Protein AF-A0A5C4YCG9-F1 (afdb_monomer_lite)

Structure (mmCIF, N/CA/C/O backbone):
data_AF-A0A5C4YCG9-F1
#
_entry.id   AF-A0A5C4YCG9-F1
#
loop_
_atom_site.group_PDB
_atom_site.id
_atom_site.type_symbol
_atom_site.label_atom_id
_atom_site.label_alt_id
_atom_site.label_comp_id
_atom_site.label_asym_id
_atom_site.label_entity_id
_atom_site.label_seq_id
_atom_site.pdbx_PDB_ins_code
_atom_site.Cartn_x
_atom_site.Cartn_y
_atom_site.Cartn_z
_atom_site.occupancy
_atom_site.B_iso_or_equiv
_atom_site.auth_seq_id
_atom_site.auth_comp_id
_atom_site.auth_asym_id
_atom_site.auth_atom_id
_atom_site.pdbx_PDB_model_num
ATOM 1 N N . ILE A 1 1 ? -5.792 9.339 6.792 1.00 90.81 1 ILE A N 1
ATOM 2 C CA . ILE A 1 1 ? -6.362 7.977 6.929 1.00 90.81 1 ILE A CA 1
ATOM 3 C C . ILE A 1 1 ? -6.233 7.513 8.375 1.00 90.81 1 ILE A C 1
ATOM 5 O O . ILE A 1 1 ? -7.231 7.056 8.924 1.00 90.81 1 ILE A O 1
ATOM 9 N N . GLU A 1 2 ? -5.067 7.698 9.007 1.00 92.00 2 GLU A N 1
ATOM 10 C CA . GLU A 1 2 ? -4.823 7.331 10.415 1.00 92.00 2 GLU A CA 1
ATOM 11 C C . GLU A 1 2 ? -5.890 7.860 11.393 1.00 92.00 2 GLU A C 1
ATOM 13 O O . GLU A 1 2 ? -6.349 7.106 12.240 1.00 92.00 2 GLU A O 1
ATOM 18 N N . ASP A 1 3 ? -6.374 9.096 11.224 1.00 92.56 3 ASP A N 1
ATOM 19 C CA . ASP A 1 3 ? -7.385 9.680 12.130 1.00 92.56 3 ASP A CA 1
ATOM 20 C C . ASP A 1 3 ? -8.807 9.116 11.947 1.00 92.56 3 ASP A C 1
ATOM 22 O O . ASP A 1 3 ? -9.690 9.329 12.781 1.00 92.56 3 ASP A O 1
ATOM 26 N N . LYS A 1 4 ? -9.072 8.450 10.817 1.00 95.38 4 LYS A N 1
ATOM 27 C CA . LYS A 1 4 ? -10.404 7.932 10.462 1.00 95.38 4 LYS A CA 1
ATOM 28 C C . LYS A 1 4 ? -10.520 6.429 10.683 1.00 95.38 4 LYS A C 1
ATOM 30 O O . LYS A 1 4 ? -11.612 5.952 10.976 1.00 95.38 4 LYS A O 1
ATOM 35 N N . MET A 1 5 ? -9.421 5.694 10.543 1.00 95.69 5 MET A N 1
ATOM 36 C CA . MET A 1 5 ? -9.386 4.250 10.757 1.00 95.69 5 MET A CA 1
ATOM 37 C C . MET A 1 5 ? -9.158 3.924 12.232 1.00 95.69 5 MET A C 1
ATOM 39 O O . MET A 1 5 ? -8.397 4.600 12.917 1.00 95.69 5 MET A O 1
ATOM 43 N N . LYS A 1 6 ? -9.814 2.874 12.733 1.00 95.19 6 LYS A N 1
ATOM 44 C CA . LYS A 1 6 ? -9.716 2.452 14.137 1.00 95.19 6 LYS A CA 1
ATOM 45 C C . LYS A 1 6 ? -9.563 0.943 14.237 1.00 95.19 6 LYS A C 1
ATOM 47 O O . LYS A 1 6 ? -10.234 0.206 13.521 1.00 95.19 6 LYS A O 1
ATOM 52 N N . ILE A 1 7 ? -8.704 0.502 15.151 1.00 96.25 7 ILE A N 1
ATOM 53 C CA . ILE A 1 7 ? -8.631 -0.896 15.578 1.00 96.25 7 ILE A CA 1
ATOM 54 C C . ILE A 1 7 ? -9.645 -1.074 16.704 1.00 96.25 7 ILE A C 1
ATOM 56 O O . ILE A 1 7 ? -9.588 -0.361 17.707 1.00 96.25 7 ILE A O 1
ATOM 60 N N . ASN A 1 8 ? -10.573 -2.010 16.531 1.00 96.69 8 ASN A N 1
ATOM 61 C CA . ASN A 1 8 ? -11.665 -2.229 17.477 1.00 96.69 8 ASN A CA 1
ATOM 62 C C . ASN A 1 8 ? -11.394 -3.460 18.343 1.00 96.69 8 ASN A C 1
ATOM 64 O O . ASN A 1 8 ? -10.815 -4.440 17.876 1.00 96.69 8 ASN A O 1
ATOM 68 N N . ARG A 1 9 ? -11.848 -3.417 19.598 1.00 97.44 9 ARG A N 1
ATOM 69 C CA . ARG A 1 9 ? -11.832 -4.552 20.529 1.00 97.44 9 ARG A CA 1
ATOM 70 C C . ARG A 1 9 ? -13.263 -4.856 20.941 1.00 97.44 9 ARG A C 1
ATOM 72 O O . ARG A 1 9 ? -13.995 -3.933 21.291 1.00 97.44 9 ARG A O 1
ATOM 79 N N . THR A 1 10 ? -13.672 -6.116 20.859 1.00 97.19 10 THR A N 1
ATOM 80 C CA . THR A 1 10 ? -15.041 -6.514 21.209 1.00 97.19 10 THR A CA 1
ATOM 81 C C . THR A 1 10 ? -15.192 -6.744 22.708 1.00 97.19 10 THR A C 1
ATOM 83 O O . THR A 1 10 ? -14.214 -6.996 23.417 1.00 97.19 10 THR A O 1
ATOM 86 N N . ASN A 1 11 ? -16.439 -6.732 23.179 1.00 97.38 11 ASN A N 1
ATOM 87 C CA . ASN A 1 11 ? -16.770 -7.200 24.522 1.00 97.38 11 ASN A CA 1
ATOM 88 C C . ASN A 1 11 ? -16.333 -8.660 24.717 1.00 97.38 11 ASN A C 1
ATOM 90 O O . ASN A 1 11 ? -16.221 -9.421 23.749 1.00 97.38 11 ASN A O 1
ATOM 94 N N . PHE A 1 12 ? -16.097 -9.032 25.974 1.00 98.25 12 PHE A N 1
ATOM 95 C CA . PHE A 1 12 ? -15.729 -10.395 26.333 1.00 98.25 12 PHE A CA 1
ATOM 96 C C . PHE A 1 12 ? -16.918 -11.350 26.244 1.00 98.25 12 PHE A C 1
ATOM 98 O O . PHE A 1 12 ? -18.042 -11.005 26.608 1.00 98.25 12 PHE A O 1
ATOM 105 N N . THR A 1 13 ? -16.635 -12.578 25.824 1.00 97.69 13 THR A N 1
ATOM 106 C CA . THR A 1 13 ? -17.572 -13.705 25.839 1.00 97.69 13 THR A CA 1
ATOM 107 C C . THR A 1 13 ? -16.928 -14.892 26.547 1.00 97.69 13 THR A C 1
ATOM 109 O O . THR A 1 13 ? -15.711 -15.064 26.493 1.00 97.69 13 THR A O 1
ATOM 112 N N . GLN A 1 14 ? -17.713 -15.696 27.264 1.00 97.31 14 GLN A N 1
ATOM 113 C CA . GLN A 1 14 ? -17.185 -16.910 27.886 1.00 97.31 14 GLN A CA 1
ATOM 114 C C . GLN A 1 14 ? -16.965 -17.986 26.821 1.00 97.31 14 GLN A C 1
ATOM 116 O O . GLN A 1 14 ? -17.857 -18.257 26.020 1.00 97.31 14 GLN A O 1
ATOM 121 N N . LYS A 1 15 ? -15.791 -18.620 26.837 1.00 98.00 15 LYS A N 1
ATOM 122 C CA . LYS A 1 15 ? -15.431 -19.689 25.904 1.00 98.00 15 LYS A CA 1
ATOM 123 C C . LYS A 1 15 ? -14.702 -20.811 26.614 1.00 98.00 15 LYS A C 1
ATOM 125 O O . LYS A 1 15 ? -13.740 -20.563 27.331 1.00 98.00 15 LYS A O 1
ATOM 130 N N . GLN A 1 16 ? -15.128 -22.046 26.382 1.00 97.62 16 GLN A N 1
ATOM 131 C CA . GLN A 1 16 ? -14.455 -23.217 26.925 1.00 97.62 16 GLN A CA 1
ATOM 132 C C . GLN A 1 16 ? -13.518 -23.832 25.882 1.00 97.62 16 GLN A C 1
ATOM 134 O O . GLN A 1 16 ? -13.923 -24.084 24.748 1.00 97.62 16 GLN A O 1
ATOM 139 N N . VAL A 1 17 ? -12.271 -24.095 26.274 1.00 98.00 17 VAL A N 1
ATOM 140 C CA . VAL A 1 17 ? -11.273 -24.800 25.459 1.00 98.00 17 VAL A CA 1
ATOM 141 C C . VAL A 1 17 ? -10.635 -25.881 26.325 1.00 98.00 17 VAL A C 1
ATOM 143 O O . VAL A 1 17 ? -10.105 -25.581 27.391 1.00 98.00 17 VAL A O 1
ATOM 146 N N . ALA A 1 18 ? -10.722 -27.142 25.889 1.00 97.06 18 ALA A N 1
ATOM 147 C CA . ALA A 1 18 ? -10.219 -28.308 26.630 1.00 97.06 18 ALA A CA 1
ATOM 148 C C . ALA A 1 18 ? -10.717 -28.383 28.095 1.00 97.06 18 ALA A C 1
ATOM 150 O O . ALA A 1 18 ? -9.964 -28.716 29.004 1.00 97.06 18 ALA A O 1
ATOM 151 N N . GLY A 1 19 ? -11.988 -28.033 28.331 1.00 96.69 19 GLY A N 1
ATOM 152 C CA . GLY A 1 19 ? -12.598 -28.031 29.668 1.00 96.69 19 GLY A CA 1
ATOM 153 C C . GLY A 1 19 ? -12.223 -26.835 30.556 1.00 96.69 19 GLY A C 1
ATOM 154 O O . GLY A 1 19 ? -12.756 -26.713 31.654 1.00 96.69 19 GLY A O 1
ATOM 155 N N . ILE A 1 20 ? -11.358 -25.929 30.088 1.00 98.06 20 ILE A N 1
ATOM 156 C CA . ILE A 1 20 ? -10.952 -24.713 30.805 1.00 98.06 20 ILE A CA 1
ATOM 157 C C . ILE A 1 20 ? -11.733 -23.515 30.252 1.00 98.06 20 ILE A C 1
ATOM 159 O O . ILE A 1 20 ? -11.838 -23.341 29.037 1.00 98.06 20 ILE A O 1
ATOM 163 N N . ASN A 1 21 ? -12.286 -22.683 31.138 1.00 98.19 21 ASN A N 1
ATOM 164 C CA . ASN A 1 21 ? -13.059 -21.497 30.763 1.00 98.19 21 ASN A CA 1
ATOM 165 C C . ASN A 1 21 ? -12.150 -20.268 30.590 1.00 98.19 21 ASN A C 1
ATOM 167 O O . ASN A 1 21 ? -11.375 -19.928 31.481 1.00 98.19 21 ASN A O 1
ATOM 171 N N . PHE A 1 22 ? -12.306 -19.570 29.467 1.00 98.56 22 PHE A N 1
ATOM 172 C CA . PHE A 1 22 ? -11.616 -18.337 29.095 1.00 98.56 22 PHE A CA 1
ATOM 173 C C . PHE A 1 22 ? -12.619 -17.209 28.832 1.00 98.56 22 PHE A C 1
ATOM 175 O O . PHE A 1 22 ? -13.800 -17.448 28.570 1.00 98.56 22 PHE A O 1
ATOM 182 N N . LEU A 1 23 ? -12.122 -15.972 28.850 1.00 98.31 23 LEU A N 1
ATOM 183 C CA . LEU A 1 23 ? -12.812 -14.819 28.280 1.00 98.31 23 LEU A CA 1
ATOM 184 C C . LEU A 1 23 ? -12.215 -14.527 26.904 1.00 98.31 23 LEU A C 1
ATOM 186 O O . LEU A 1 23 ? -11.065 -14.108 26.793 1.00 98.31 23 LEU A O 1
ATOM 190 N N . GLU A 1 24 ? -12.993 -14.763 25.857 1.00 98.19 24 GLU A N 1
ATOM 191 C CA . GLU A 1 24 ? -12.614 -14.463 24.481 1.00 98.19 24 GLU A CA 1
ATOM 192 C C . GLU A 1 24 ? -13.020 -13.034 24.108 1.00 98.19 24 GLU A C 1
ATOM 194 O O . GLU A 1 24 ? -14.116 -12.576 24.430 1.00 98.19 24 GLU A O 1
ATOM 199 N N . SER A 1 25 ? -12.134 -12.337 23.400 1.00 97.81 25 SER A N 1
ATOM 200 C CA . SER A 1 25 ? -12.384 -11.049 22.752 1.00 97.81 25 SER A CA 1
ATOM 201 C C . SER A 1 25 ? -11.626 -11.012 21.425 1.00 97.81 25 SER A C 1
ATOM 203 O O . SER A 1 25 ? -10.584 -11.654 21.279 1.00 97.81 25 SER A O 1
ATOM 205 N N . TYR A 1 26 ? -12.142 -10.253 20.462 1.00 97.69 26 TYR A N 1
ATOM 206 C CA . TYR A 1 26 ? -11.550 -10.096 19.141 1.00 97.69 26 TYR A CA 1
ATOM 207 C C . TYR A 1 26 ? -10.954 -8.703 18.972 1.00 97.69 26 TYR A C 1
ATOM 209 O O . TYR A 1 26 ? -11.568 -7.695 19.327 1.00 97.69 26 TYR A O 1
ATOM 217 N N . VAL A 1 27 ? -9.771 -8.648 18.358 1.00 97.56 27 VAL A N 1
ATOM 218 C CA . VAL A 1 27 ? -9.147 -7.409 17.884 1.00 97.56 27 VAL A CA 1
ATOM 219 C C . VAL A 1 27 ? -9.323 -7.338 16.369 1.00 97.56 27 VAL A C 1
ATOM 221 O O . VAL A 1 27 ? -8.803 -8.181 15.643 1.00 97.56 27 VAL A O 1
ATOM 224 N N . SER A 1 28 ? -10.087 -6.357 15.891 1.00 97.69 28 SER A N 1
ATOM 225 C CA . SER A 1 28 ? -10.425 -6.199 14.471 1.00 97.69 28 SER A CA 1
ATOM 226 C C . SER A 1 28 ? -9.574 -5.111 13.823 1.00 97.69 28 SER A C 1
ATOM 228 O O . SER A 1 28 ? -9.611 -3.955 14.252 1.00 97.69 28 SER A O 1
ATOM 230 N N . TYR A 1 29 ? -8.843 -5.482 12.773 1.00 97.75 29 TYR A N 1
ATOM 231 C CA . TYR A 1 29 ? -7.963 -4.593 12.016 1.00 97.75 29 TYR A CA 1
ATOM 232 C C . TYR A 1 29 ? -8.612 -4.220 10.679 1.00 97.75 29 TYR A C 1
ATOM 234 O O . TYR A 1 29 ? -8.893 -5.123 9.889 1.00 97.75 29 TYR A O 1
ATOM 242 N N . PRO A 1 30 ? -8.848 -2.928 10.393 1.00 97.06 30 PRO A N 1
ATOM 243 C CA . PRO A 1 30 ? -9.317 -2.521 9.079 1.00 97.06 30 PRO A CA 1
ATOM 244 C C . PRO A 1 30 ? -8.192 -2.612 8.040 1.00 97.06 30 PRO A C 1
ATOM 246 O O . PRO A 1 30 ? -7.020 -2.360 8.337 1.00 97.06 30 PRO A O 1
ATOM 249 N N . LEU A 1 31 ? -8.582 -2.918 6.807 1.00 97.81 31 LEU A N 1
ATOM 250 C CA . LEU A 1 31 ? -7.748 -2.825 5.614 1.00 97.81 31 LEU A CA 1
ATOM 251 C C . LEU A 1 31 ? -8.496 -2.003 4.565 1.00 97.81 31 LEU A C 1
ATOM 253 O O . LEU A 1 31 ? -9.718 -2.111 4.450 1.00 97.81 31 LEU A O 1
ATOM 257 N N . LEU A 1 32 ? -7.775 -1.174 3.819 1.00 98.06 32 LEU A N 1
ATOM 258 C CA . LEU A 1 32 ? -8.327 -0.433 2.686 1.00 98.06 32 LEU A CA 1
ATOM 259 C C . LEU A 1 32 ? -7.673 -0.942 1.409 1.00 98.06 32 LEU A C 1
ATOM 261 O O . LEU A 1 32 ? -6.451 -1.044 1.359 1.00 98.06 32 LEU A O 1
ATOM 265 N N . VAL A 1 33 ? -8.473 -1.218 0.383 1.00 98.06 33 VAL A N 1
ATOM 266 C CA . VAL A 1 33 ? -7.980 -1.580 -0.949 1.00 98.06 33 VAL A CA 1
ATOM 267 C C . VAL A 1 33 ? -8.342 -0.465 -1.914 1.00 98.06 33 VAL A C 1
ATOM 269 O O . VAL A 1 33 ? -9.496 -0.039 -1.978 1.00 98.06 33 VAL A O 1
ATOM 272 N N . TYR A 1 34 ? -7.352 0.006 -2.661 1.00 97.75 34 TYR A N 1
ATOM 273 C CA . TYR A 1 34 ? -7.539 0.911 -3.782 1.00 97.75 34 TYR A CA 1
ATOM 274 C C . TYR A 1 34 ? -7.179 0.177 -5.071 1.00 97.75 34 TYR A C 1
ATOM 276 O O . TYR A 1 34 ? -6.021 -0.183 -5.285 1.00 97.75 34 TYR A O 1
ATOM 284 N N . GLN A 1 35 ? -8.188 -0.062 -5.902 1.00 96.62 35 GLN A N 1
ATOM 285 C CA . GLN A 1 35 ? -8.039 -0.620 -7.241 1.00 96.62 35 GLN A CA 1
ATOM 286 C C . GLN A 1 35 ? -7.680 0.527 -8.193 1.00 96.62 35 GLN A C 1
ATOM 288 O O . GLN A 1 35 ? -8.436 1.496 -8.291 1.00 96.62 35 GLN A O 1
ATOM 293 N N . PHE A 1 36 ? -6.545 0.433 -8.886 1.00 95.31 36 PHE A N 1
ATOM 294 C CA . PHE A 1 36 ? -6.192 1.417 -9.910 1.00 95.31 36 PHE A CA 1
ATOM 295 C C . PHE A 1 36 ? -7.038 1.195 -11.174 1.00 95.31 36 PHE A C 1
ATOM 297 O O . PHE A 1 36 ? -7.620 0.130 -11.370 1.00 95.31 36 PHE A O 1
ATOM 304 N N . ASN A 1 37 ? -7.063 2.176 -12.082 1.00 88.00 37 ASN A N 1
ATOM 305 C CA . ASN A 1 37 ? -7.790 2.056 -13.359 1.00 88.00 37 ASN A CA 1
ATOM 306 C C . ASN A 1 37 ? -7.363 0.832 -14.196 1.00 88.00 37 ASN A C 1
ATOM 308 O O . ASN A 1 37 ? -8.120 0.353 -15.036 1.00 88.00 37 ASN A O 1
ATOM 312 N N . ASN A 1 38 ? -6.144 0.333 -13.980 1.00 81.94 38 ASN A N 1
ATOM 313 C CA . ASN A 1 38 ? -5.693 -0.941 -14.516 1.00 81.94 38 ASN A CA 1
ATOM 314 C C . ASN A 1 38 ? -5.953 -2.046 -13.481 1.00 81.94 38 ASN A C 1
ATOM 316 O O . ASN A 1 38 ? -5.323 -2.048 -12.426 1.00 81.94 38 ASN A O 1
ATOM 320 N N . ASN A 1 39 ? -6.827 -2.998 -13.822 1.00 82.88 39 ASN A N 1
ATOM 321 C CA . ASN A 1 39 ? -7.267 -4.080 -12.932 1.00 82.88 39 ASN A CA 1
ATOM 322 C C . ASN A 1 39 ? -6.146 -5.003 -12.430 1.00 82.88 39 ASN A C 1
ATOM 324 O O . ASN A 1 39 ? -6.358 -5.758 -11.486 1.00 82.88 39 ASN A O 1
ATOM 328 N N . GLU A 1 40 ? -4.973 -4.943 -13.053 1.00 92.19 40 GLU A N 1
ATOM 329 C CA . GLU A 1 40 ? -3.787 -5.700 -12.660 1.00 92.19 40 GLU A CA 1
ATOM 330 C C . GLU A 1 40 ? -3.043 -5.088 -11.462 1.00 92.19 40 GLU A C 1
ATOM 332 O O . GLU A 1 40 ? -2.186 -5.735 -10.869 1.00 92.19 40 GLU A O 1
ATOM 337 N N . PHE A 1 41 ? -3.326 -3.832 -11.116 1.00 96.44 41 PHE A N 1
ATOM 338 C CA . PHE A 1 41 ? -2.636 -3.121 -10.047 1.00 96.44 41 PHE A CA 1
ATOM 339 C C . PHE A 1 41 ? -3.622 -2.735 -8.954 1.00 96.44 41 PHE A C 1
ATOM 341 O O . PHE A 1 41 ? -4.694 -2.183 -9.212 1.00 96.44 41 PHE A O 1
ATOM 348 N N . LEU A 1 42 ? -3.207 -2.932 -7.709 1.00 97.69 42 LEU A N 1
ATOM 349 C CA . LEU A 1 42 ? -3.927 -2.439 -6.543 1.00 97.69 42 LEU A CA 1
ATOM 350 C C . LEU A 1 42 ? -2.944 -1.995 -5.464 1.00 97.69 42 LEU A C 1
ATOM 352 O O . LEU A 1 42 ? -1.782 -2.405 -5.442 1.00 97.69 42 LEU A O 1
ATOM 356 N N . SER A 1 43 ? -3.406 -1.138 -4.562 1.00 97.38 43 SER A N 1
ATOM 357 C CA . SER A 1 43 ? -2.682 -0.836 -3.331 1.00 97.38 43 SER A CA 1
ATOM 358 C C . SER A 1 43 ? -3.525 -1.183 -2.119 1.00 97.38 43 SER A C 1
ATOM 360 O O . SER A 1 43 ? -4.709 -0.845 -2.068 1.00 97.38 43 SER A O 1
ATOM 362 N N . GLU A 1 44 ? -2.902 -1.809 -1.133 1.00 98.25 44 GLU A N 1
ATOM 363 C CA . GLU A 1 44 ? -3.528 -2.167 0.133 1.00 98.25 44 GLU A CA 1
ATOM 364 C C . GLU A 1 44 ? -2.929 -1.322 1.248 1.00 98.25 44 GLU A C 1
ATOM 366 O O . GLU A 1 44 ? -1.712 -1.174 1.344 1.00 98.25 44 GLU A O 1
ATOM 371 N N . ILE A 1 45 ? -3.773 -0.774 2.115 1.00 98.31 45 ILE A N 1
ATOM 372 C CA . ILE A 1 45 ? -3.343 -0.071 3.320 1.00 98.31 45 ILE A CA 1
ATOM 373 C C . ILE A 1 45 ? -3.769 -0.902 4.520 1.00 98.31 45 ILE A C 1
ATOM 375 O O . ILE A 1 45 ? -4.955 -0.973 4.853 1.00 98.31 45 ILE A O 1
ATOM 379 N N . ILE A 1 46 ? -2.789 -1.506 5.184 1.00 97.19 46 ILE A N 1
ATOM 380 C CA . ILE A 1 46 ? -3.000 -2.290 6.400 1.00 97.19 46 ILE A CA 1
ATOM 381 C C . ILE A 1 46 ? -2.852 -1.367 7.605 1.00 97.19 46 ILE A C 1
ATOM 383 O O . ILE A 1 46 ? -1.811 -0.734 7.786 1.00 97.19 46 ILE A O 1
ATOM 387 N N . ILE A 1 47 ? -3.878 -1.313 8.453 1.00 96.88 47 ILE A N 1
ATOM 388 C CA . ILE A 1 47 ? -3.853 -0.520 9.682 1.00 96.88 47 ILE A CA 1
ATOM 389 C C . ILE A 1 47 ? -3.350 -1.385 10.840 1.00 96.88 47 ILE A C 1
ATOM 391 O O . ILE A 1 47 ? -3.895 -2.457 11.107 1.00 96.88 47 ILE A O 1
ATOM 395 N N . LYS A 1 48 ? -2.314 -0.916 11.539 1.00 95.88 48 LYS A N 1
ATOM 396 C CA . LYS A 1 48 ? -1.717 -1.567 12.718 1.00 95.88 48 LYS A CA 1
ATOM 397 C C . LYS A 1 48 ? -1.458 -0.567 13.836 1.00 95.88 48 LYS A C 1
ATOM 399 O O . LYS A 1 48 ? -1.478 0.639 13.618 1.00 95.88 48 LYS A O 1
ATOM 404 N N . GLU A 1 49 ? -1.217 -1.055 15.045 1.00 95.62 49 GLU A N 1
ATOM 405 C CA . GLU A 1 49 ? -0.780 -0.223 16.162 1.00 95.62 49 GLU A CA 1
ATOM 406 C C . GLU A 1 49 ? 0.586 0.415 15.861 1.00 95.62 49 GLU A C 1
ATOM 408 O O . GLU A 1 49 ? 1.461 -0.209 15.247 1.00 95.62 49 GLU A O 1
ATOM 413 N N . LYS A 1 50 ? 0.795 1.663 16.302 1.00 92.56 50 LYS A N 1
ATOM 414 C CA . LYS A 1 50 ? 2.128 2.280 16.247 1.00 92.56 50 LYS A CA 1
ATOM 415 C C . LYS A 1 50 ? 3.058 1.601 17.253 1.00 92.56 50 LYS A C 1
ATOM 417 O O . LYS A 1 50 ? 2.701 1.405 18.413 1.00 92.56 50 LYS A O 1
ATOM 422 N N . GLN A 1 51 ? 4.281 1.271 16.838 1.00 87.75 51 GLN A N 1
ATOM 423 C CA . GLN A 1 51 ? 5.285 0.763 17.774 1.00 87.75 51 GLN A CA 1
ATOM 424 C C . GLN A 1 51 ? 5.759 1.895 18.694 1.00 87.75 51 GLN A C 1
ATOM 426 O O . GLN A 1 51 ? 6.239 2.920 18.220 1.00 87.75 51 GLN A O 1
ATOM 431 N N . ARG A 1 52 ? 5.642 1.696 20.016 1.00 89.44 52 ARG A N 1
ATOM 432 C CA . ARG A 1 52 ? 6.102 2.640 21.059 1.00 89.44 52 ARG A CA 1
ATOM 433 C C . ARG A 1 52 ? 5.477 4.047 20.969 1.00 89.44 52 ARG A C 1
ATOM 435 O O . ARG A 1 52 ? 6.066 5.003 21.465 1.00 89.44 52 ARG A O 1
ATOM 442 N N . ALA A 1 53 ? 4.292 4.175 20.373 1.00 91.88 53 ALA A N 1
ATOM 443 C CA . ALA A 1 53 ? 3.549 5.431 20.271 1.00 9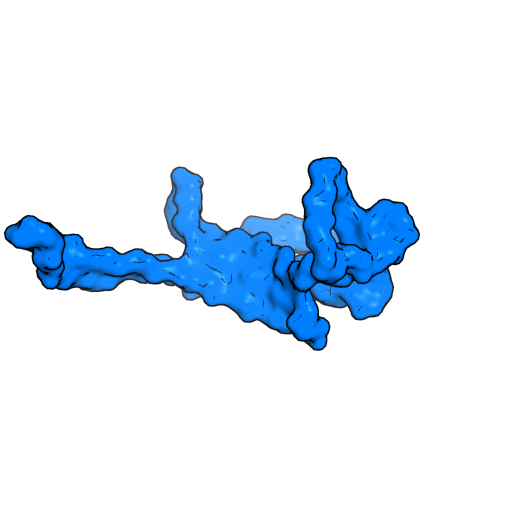1.88 53 ALA A CA 1
ATOM 444 C C . ALA A 1 53 ? 2.033 5.190 20.372 1.00 91.88 53 ALA A C 1
ATOM 446 O O . ALA A 1 53 ? 1.566 4.055 20.298 1.00 91.88 53 ALA A O 1
ATOM 447 N N . ILE A 1 54 ? 1.262 6.264 20.550 1.00 90.50 54 ILE A N 1
ATOM 448 C CA . ILE A 1 54 ? -0.203 6.209 20.609 1.00 90.50 54 ILE A CA 1
ATOM 449 C C . ILE A 1 54 ? -0.799 6.311 19.200 1.00 90.50 54 ILE A C 1
ATOM 451 O O . ILE A 1 54 ? -0.334 7.091 18.369 1.00 90.50 54 ILE A O 1
ATOM 455 N N . GLY A 1 55 ? -1.865 5.545 18.961 1.00 92.56 55 GLY A N 1
ATOM 456 C CA . GLY A 1 55 ? -2.640 5.564 17.723 1.00 92.56 55 GLY A CA 1
ATOM 457 C C . GLY A 1 55 ? -2.330 4.397 16.788 1.00 92.56 55 GLY A C 1
ATOM 458 O O . GLY A 1 55 ? -1.728 3.392 17.175 1.00 92.56 55 GLY A O 1
ATOM 459 N N . VAL A 1 56 ? -2.775 4.538 15.543 1.00 94.50 56 VAL A N 1
ATOM 460 C CA . VAL A 1 56 ? -2.600 3.542 14.483 1.00 94.50 56 VAL A CA 1
ATOM 461 C C . VAL A 1 56 ? -1.720 4.096 13.371 1.00 94.50 56 VAL A C 1
ATOM 463 O O . VAL A 1 56 ? -1.704 5.300 13.140 1.00 94.50 56 VAL A O 1
ATOM 466 N N . GLN A 1 57 ? -0.998 3.220 12.687 1.00 94.31 57 GLN A N 1
ATOM 467 C CA . GLN A 1 57 ? -0.244 3.514 11.472 1.00 94.31 57 GLN A CA 1
ATOM 468 C C . GLN A 1 57 ? -0.823 2.732 10.300 1.00 94.31 57 GLN A C 1
ATOM 470 O O . GLN A 1 57 ? -1.252 1.587 10.463 1.00 94.31 57 GLN A O 1
ATOM 475 N N . GLY A 1 58 ? -0.830 3.355 9.124 1.00 94.88 58 GLY A N 1
ATOM 476 C CA . GLY A 1 58 ? -1.150 2.681 7.871 1.00 94.88 58 GLY A CA 1
ATOM 477 C C . GLY A 1 58 ? 0.119 2.278 7.132 1.00 94.88 58 GLY A C 1
ATOM 478 O O . GLY A 1 58 ? 1.000 3.104 6.927 1.00 94.88 58 GLY A O 1
ATOM 479 N N . MET A 1 59 ? 0.206 1.019 6.716 1.00 96.44 59 MET A N 1
ATOM 480 C CA . MET A 1 59 ? 1.284 0.506 5.870 1.00 96.44 59 MET A CA 1
ATOM 481 C C . MET A 1 59 ? 0.730 0.290 4.468 1.00 96.44 59 MET A C 1
ATOM 483 O O . MET A 1 59 ? -0.206 -0.491 4.307 1.00 96.44 59 MET A O 1
ATOM 487 N N . LEU A 1 60 ? 1.280 0.997 3.481 1.00 97.56 60 LEU A N 1
ATOM 488 C CA . LEU A 1 60 ? 0.871 0.880 2.084 1.00 97.56 60 LEU A CA 1
ATOM 489 C C . LEU A 1 60 ? 1.701 -0.198 1.380 1.00 97.56 60 LEU A C 1
ATOM 491 O O . LEU A 1 60 ? 2.929 -0.135 1.371 1.00 97.56 60 LEU A O 1
ATOM 495 N N . TYR A 1 61 ? 1.016 -1.147 0.754 1.00 98.12 61 TYR A N 1
ATOM 496 C CA . TYR A 1 61 ? 1.579 -2.189 -0.094 1.00 98.12 61 TYR A CA 1
ATOM 497 C C . TYR A 1 61 ? 1.097 -1.975 -1.523 1.00 98.12 61 TYR A C 1
ATOM 499 O O . TYR A 1 61 ? -0.092 -1.770 -1.752 1.00 98.12 61 TYR A O 1
ATOM 507 N N . PHE A 1 62 ? 2.017 -2.005 -2.482 1.00 98.00 62 PHE A N 1
ATOM 508 C CA . PHE A 1 62 ? 1.701 -1.953 -3.906 1.00 98.00 62 PHE A CA 1
ATOM 509 C C . PHE A 1 62 ? 1.773 -3.365 -4.480 1.00 98.00 62 PHE A C 1
ATOM 511 O O . PHE A 1 62 ? 2.826 -4.003 -4.424 1.00 98.00 62 PHE A O 1
ATOM 518 N N . CYS A 1 63 ? 0.654 -3.850 -5.007 1.00 97.75 63 CYS A N 1
ATOM 519 C CA . CYS A 1 63 ? 0.462 -5.239 -5.393 1.00 97.75 63 CYS A CA 1
ATOM 520 C C . CYS A 1 63 ? 0.146 -5.336 -6.887 1.00 97.75 63 CYS A C 1
ATOM 522 O O . CYS A 1 63 ? -0.649 -4.561 -7.423 1.00 97.75 63 CYS A O 1
ATOM 524 N N . PHE A 1 64 ? 0.763 -6.311 -7.549 1.00 97.81 64 PHE A N 1
ATOM 525 C CA . PHE A 1 64 ? 0.515 -6.643 -8.948 1.00 97.81 64 PHE A CA 1
ATOM 526 C C . PHE A 1 64 ? 0.955 -8.091 -9.238 1.00 97.81 64 PHE A C 1
ATOM 528 O O . PHE A 1 64 ? 1.823 -8.619 -8.532 1.00 97.81 64 PHE A O 1
ATOM 535 N N . PRO A 1 65 ? 0.394 -8.756 -10.262 1.00 97.38 65 PRO A N 1
ATOM 536 C CA . PRO A 1 65 ? 0.772 -10.118 -10.620 1.00 97.38 65 PRO A CA 1
ATOM 537 C C . PRO A 1 65 ? 2.225 -10.271 -11.073 1.00 97.38 65 PRO A C 1
ATOM 539 O O . PRO A 1 65 ? 2.753 -9.492 -11.869 1.00 97.38 65 PRO A O 1
ATOM 542 N N . VAL A 1 66 ? 2.864 -11.357 -10.630 1.00 97.38 66 VAL A N 1
ATOM 543 C CA . VAL A 1 66 ? 4.284 -11.636 -10.906 1.00 97.38 66 VAL A CA 1
ATOM 544 C C . VAL A 1 66 ? 4.586 -11.780 -12.405 1.00 97.38 66 VAL A C 1
ATOM 546 O O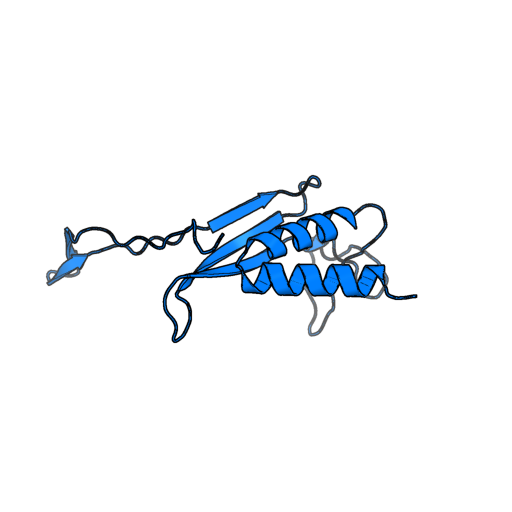 . 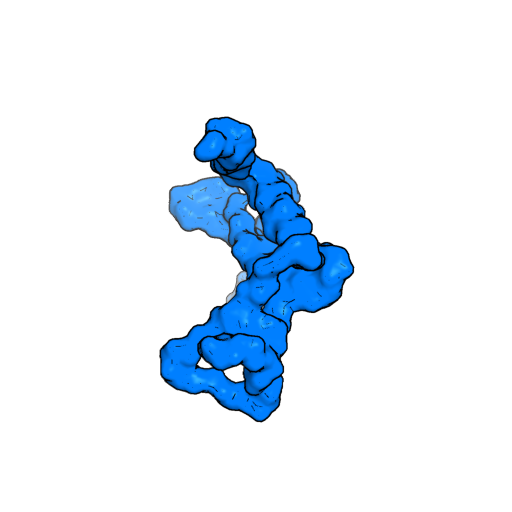VAL A 1 66 ? 5.671 -11.419 -12.851 1.00 97.38 66 VAL A O 1
ATOM 549 N N . HIS A 1 67 ? 3.624 -12.253 -13.206 1.00 96.19 67 HIS A N 1
ATOM 550 C CA . HIS A 1 67 ? 3.800 -12.456 -14.649 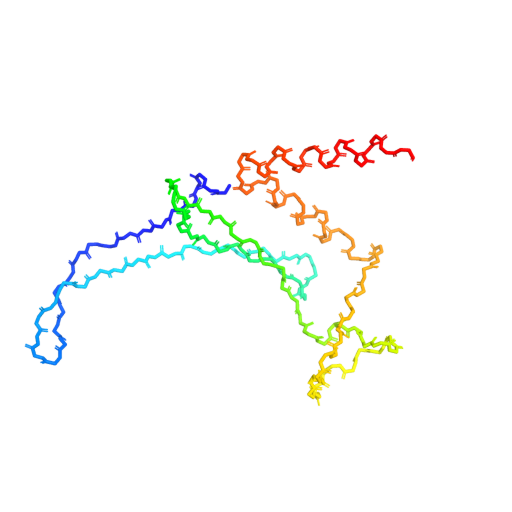1.00 96.19 67 HIS A CA 1
ATOM 551 C C . HIS A 1 67 ? 3.916 -11.149 -15.453 1.00 96.19 67 HIS A C 1
ATOM 553 O O . HIS A 1 67 ? 4.226 -11.187 -16.643 1.00 96.19 67 HIS A O 1
ATOM 559 N N . LEU A 1 68 ? 3.672 -9.988 -14.835 1.00 96.94 68 LEU A N 1
ATOM 560 C CA . LEU A 1 68 ? 3.897 -8.683 -15.463 1.00 96.94 68 LEU A CA 1
ATOM 561 C C . LEU A 1 68 ? 5.376 -8.286 -15.486 1.00 96.94 68 LEU A C 1
ATOM 563 O O . LEU A 1 68 ? 5.770 -7.430 -16.283 1.00 96.94 68 LEU A O 1
ATOM 567 N N . LEU A 1 69 ? 6.190 -8.896 -14.622 1.00 98.12 69 LEU A N 1
ATOM 568 C CA . LEU A 1 69 ? 7.617 -8.627 -14.533 1.00 98.12 69 LEU A CA 1
ATOM 569 C C . LEU A 1 69 ? 8.344 -9.151 -15.774 1.00 98.12 69 LEU A C 1
ATOM 571 O O . LEU A 1 69 ? 8.015 -10.203 -16.322 1.00 98.12 69 LEU A O 1
ATOM 575 N N . LYS A 1 70 ? 9.365 -8.411 -16.200 1.00 98.25 70 LYS A N 1
ATOM 576 C CA . LYS A 1 70 ? 10.346 -8.860 -17.190 1.00 98.25 70 LYS A CA 1
ATOM 577 C C . LYS A 1 70 ? 11.540 -9.495 -16.490 1.00 98.25 70 LYS A C 1
ATOM 579 O O . LYS A 1 70 ? 11.888 -9.081 -15.385 1.00 98.25 70 LYS A O 1
ATOM 584 N N . ASN A 1 71 ? 12.154 -10.495 -17.108 1.00 97.38 71 ASN A N 1
ATOM 585 C CA . ASN A 1 71 ? 13.444 -11.037 -16.683 1.00 97.38 71 ASN A CA 1
ATOM 586 C C . ASN A 1 71 ? 14.597 -10.126 -17.163 1.00 97.38 71 ASN A C 1
ATOM 588 O O . ASN A 1 71 ? 14.363 -9.071 -17.757 1.00 97.38 71 ASN A O 1
ATOM 592 N N . ILE A 1 72 ? 15.848 -10.539 -16.938 1.00 97.19 72 ILE A N 1
ATOM 593 C CA . ILE A 1 72 ? 17.037 -9.776 -17.359 1.00 97.19 72 ILE A CA 1
ATOM 594 C C . ILE A 1 72 ? 17.156 -9.601 -18.885 1.00 97.19 72 ILE A C 1
ATOM 596 O O . ILE A 1 72 ? 17.741 -8.623 -19.342 1.00 97.19 72 ILE A O 1
ATOM 600 N N . ASN A 1 73 ? 16.544 -10.495 -19.667 1.00 96.69 73 ASN A N 1
ATOM 601 C CA . ASN A 1 73 ? 16.500 -10.433 -21.130 1.00 96.69 73 ASN A CA 1
ATOM 602 C C . ASN A 1 73 ? 15.320 -9.586 -21.649 1.00 96.69 73 ASN A C 1
ATOM 604 O O . ASN A 1 73 ? 15.153 -9.432 -22.855 1.00 96.69 73 ASN A O 1
ATOM 608 N N . GLY A 1 74 ? 14.489 -9.033 -20.758 1.00 96.50 74 GLY A N 1
ATOM 609 C CA . GLY A 1 74 ? 13.322 -8.228 -21.121 1.00 96.50 74 GLY A CA 1
ATOM 610 C C . GLY A 1 74 ? 12.052 -9.033 -21.425 1.00 96.50 74 GLY A C 1
ATOM 611 O O . GLY A 1 74 ? 11.057 -8.454 -21.866 1.00 96.50 74 GLY A O 1
ATOM 612 N N . GLU A 1 75 ? 12.044 -10.341 -21.169 1.00 96.69 75 GLU A N 1
ATOM 613 C CA . GLU A 1 75 ? 10.924 -11.237 -21.475 1.00 96.69 75 GLU A CA 1
ATOM 614 C C . GLU A 1 75 ? 9.994 -11.412 -20.270 1.00 96.69 75 GLU A C 1
ATOM 616 O O . GLU A 1 75 ? 10.446 -11.547 -19.132 1.00 96.69 75 GLU A O 1
ATOM 621 N N . ARG A 1 76 ? 8.680 -11.483 -20.510 1.00 96.44 76 ARG A N 1
ATOM 622 C CA . ARG A 1 76 ? 7.669 -11.756 -19.472 1.00 96.44 76 ARG A CA 1
ATOM 623 C C . ARG A 1 76 ? 7.386 -13.251 -19.360 1.00 96.44 76 ARG A C 1
ATOM 625 O O . ARG A 1 76 ? 6.295 -13.715 -19.675 1.00 96.44 76 ARG A O 1
ATOM 632 N N . ASN A 1 77 ? 8.394 -14.015 -18.953 1.00 95.81 77 ASN A N 1
ATOM 633 C CA . ASN A 1 77 ? 8.328 -15.477 -18.913 1.00 95.81 77 ASN A CA 1
ATOM 634 C C . ASN A 1 77 ? 8.230 -16.057 -17.491 1.00 95.81 77 ASN A C 1
ATOM 636 O O . ASN A 1 77 ? 8.551 -17.221 -17.298 1.00 95.81 77 ASN A O 1
ATOM 640 N N . PHE A 1 78 ? 7.810 -15.271 -16.491 1.00 96.31 78 PHE A N 1
ATOM 641 C CA . PHE A 1 78 ? 7.638 -15.746 -15.105 1.00 96.31 78 PHE A CA 1
ATOM 642 C C . PHE A 1 78 ? 6.419 -16.658 -14.901 1.00 96.31 78 PHE A C 1
ATOM 644 O O . PHE A 1 78 ? 6.351 -17.380 -13.908 1.00 96.31 78 PHE A O 1
ATOM 651 N N . LEU A 1 79 ? 5.441 -16.631 -15.810 1.00 96.06 79 LEU A N 1
ATOM 652 C CA . LEU A 1 79 ? 4.264 -17.489 -15.708 1.00 96.06 79 LEU A CA 1
ATOM 653 C C . LEU A 1 79 ? 4.654 -18.957 -15.943 1.00 96.06 79 LEU A C 1
ATOM 655 O O . LEU A 1 79 ? 5.361 -19.261 -16.898 1.00 96.06 79 LEU A O 1
ATOM 659 N N . ASN A 1 80 ? 4.156 -19.865 -15.096 1.00 95.25 80 ASN A N 1
ATOM 660 C CA . ASN A 1 80 ? 4.411 -21.312 -15.166 1.00 95.25 80 ASN A CA 1
ATOM 661 C C . ASN A 1 80 ? 5.891 -21.726 -15.066 1.00 95.25 80 ASN A C 1
ATOM 663 O O . ASN A 1 80 ? 6.256 -22.803 -15.535 1.00 95.25 80 ASN A O 1
ATOM 667 N N . ARG A 1 81 ? 6.742 -20.917 -14.422 1.00 94.50 81 ARG A N 1
ATOM 668 C CA . ARG A 1 81 ? 8.106 -21.326 -14.067 1.00 94.50 81 ARG A CA 1
ATOM 669 C C . ARG A 1 81 ? 8.451 -21.000 -12.622 1.00 94.50 81 ARG A C 1
ATOM 671 O O . ARG A 1 81 ? 7.848 -20.129 -12.002 1.00 94.50 81 ARG A O 1
ATOM 678 N N . CYS A 1 82 ? 9.470 -21.677 -12.110 1.00 95.88 82 CYS A N 1
ATOM 679 C CA . CYS A 1 82 ? 10.068 -21.337 -10.827 1.00 95.88 82 CYS A CA 1
ATOM 680 C C . CYS A 1 82 ? 10.945 -20.082 -10.951 1.00 95.88 82 CYS A C 1
ATOM 682 O O . CYS A 1 82 ? 11.584 -19.853 -11.982 1.00 95.88 82 CYS A O 1
ATOM 684 N N . ILE A 1 83 ? 10.975 -19.287 -9.882 1.00 97.31 83 ILE A N 1
ATOM 685 C CA . ILE A 1 83 ? 11.903 -18.161 -9.732 1.00 97.31 83 ILE A CA 1
ATOM 686 C C . ILE A 1 83 ? 13.255 -18.723 -9.291 1.00 97.31 83 ILE A C 1
ATOM 688 O O . ILE A 1 83 ? 13.323 -19.517 -8.349 1.00 97.31 83 ILE A O 1
ATOM 692 N N . GLU A 1 84 ? 14.325 -18.324 -9.968 1.00 97.06 84 GLU A N 1
ATOM 693 C CA . GLU A 1 84 ? 15.675 -18.800 -9.675 1.00 97.06 84 GLU A CA 1
ATOM 694 C C . GLU A 1 84 ? 16.303 -18.070 -8.477 1.00 97.06 84 GLU A C 1
ATOM 696 O O . GLU A 1 84 ? 15.891 -16.981 -8.062 1.00 97.06 84 GLU A O 1
ATOM 701 N N . SER A 1 85 ? 17.347 -18.668 -7.896 1.00 97.88 85 SER A N 1
ATOM 702 C CA . SER A 1 85 ? 18.068 -18.047 -6.784 1.00 97.88 85 SER A CA 1
ATOM 703 C C . SER A 1 85 ? 18.679 -16.715 -7.218 1.00 97.88 85 SER A C 1
ATOM 705 O O . SER A 1 85 ? 19.453 -16.662 -8.171 1.00 97.88 85 SER A O 1
ATOM 707 N N . LYS A 1 86 ? 18.366 -15.645 -6.475 1.00 97.44 86 LYS A N 1
ATOM 708 C CA . LYS A 1 86 ? 18.825 -14.266 -6.736 1.00 97.44 86 LYS A CA 1
ATOM 709 C C . LYS A 1 86 ? 18.324 -13.673 -8.060 1.00 97.44 86 LYS A C 1
ATOM 711 O O . LYS A 1 86 ? 18.831 -12.631 -8.481 1.00 97.44 86 LYS A O 1
ATOM 716 N N . GLU A 1 87 ? 17.335 -14.297 -8.693 1.00 97.56 87 GLU A N 1
ATOM 717 C CA . GLU A 1 87 ? 16.690 -13.736 -9.870 1.00 97.56 87 GLU A CA 1
ATOM 718 C C . GLU A 1 87 ? 16.007 -12.402 -9.539 1.00 97.56 87 GLU A C 1
ATOM 720 O O . GLU A 1 87 ? 15.477 -12.199 -8.445 1.00 97.56 87 GLU A O 1
ATOM 725 N N . LYS A 1 88 ? 16.024 -11.477 -10.502 1.00 97.88 88 LYS A N 1
ATOM 726 C CA . LYS A 1 88 ? 15.376 -10.171 -10.392 1.00 97.88 88 LYS A CA 1
ATOM 727 C C . LYS A 1 88 ? 14.238 -10.074 -11.396 1.00 97.88 88 LYS A C 1
ATOM 729 O O . LYS A 1 88 ? 14.422 -10.362 -12.576 1.00 97.88 88 LYS A O 1
ATOM 734 N N . GLY A 1 89 ? 13.086 -9.614 -10.923 1.00 97.62 89 GLY A N 1
ATOM 735 C CA . GLY A 1 89 ? 11.986 -9.187 -11.776 1.00 97.62 89 GLY A CA 1
ATOM 736 C C . GLY A 1 89 ? 12.028 -7.678 -11.997 1.00 97.62 89 GLY A C 1
ATOM 737 O O . GLY A 1 89 ? 12.277 -6.910 -11.068 1.00 97.62 89 GLY A O 1
ATOM 738 N N . TYR A 1 90 ? 11.769 -7.257 -13.227 1.00 98.31 90 TYR A N 1
ATOM 739 C CA . TYR A 1 90 ? 11.805 -5.861 -13.643 1.00 98.31 90 TYR A CA 1
ATOM 740 C C . TYR A 1 90 ? 10.392 -5.401 -13.998 1.00 98.31 90 TYR A C 1
ATOM 742 O O . TYR A 1 90 ? 9.814 -5.850 -14.991 1.00 98.31 90 TYR A O 1
ATOM 750 N N . LEU A 1 91 ? 9.820 -4.513 -13.181 1.00 98.12 91 LEU A N 1
ATOM 751 C CA . LEU A 1 91 ? 8.541 -3.879 -13.487 1.00 98.12 91 LEU A CA 1
ATOM 752 C C . LEU A 1 91 ? 8.766 -2.775 -14.523 1.00 98.12 91 LEU A C 1
ATOM 754 O O . LEU A 1 91 ? 9.503 -1.821 -14.285 1.00 98.12 91 LEU A O 1
ATOM 758 N N . GLU A 1 92 ? 8.127 -2.905 -15.679 1.00 97.69 92 GLU A N 1
ATOM 759 C CA . GLU A 1 92 ? 8.204 -1.899 -16.733 1.00 97.69 92 GLU A CA 1
ATOM 760 C C . GLU A 1 92 ? 7.329 -0.689 -16.396 1.00 97.69 92 GLU A C 1
ATOM 762 O O . GLU A 1 92 ? 6.105 -0.799 -16.318 1.00 97.69 92 GLU A O 1
ATOM 767 N N . ILE A 1 93 ? 7.957 0.478 -16.252 1.00 97.56 93 ILE A N 1
ATOM 768 C CA . ILE A 1 93 ? 7.278 1.760 -16.047 1.00 97.56 93 ILE A CA 1
ATOM 769 C C . ILE A 1 93 ? 7.442 2.603 -17.309 1.00 97.56 93 ILE A C 1
ATOM 771 O O . ILE A 1 93 ? 8.542 2.768 -17.831 1.00 97.56 93 ILE A O 1
ATOM 775 N N . SER A 1 94 ? 6.332 3.126 -17.815 1.00 97.00 94 SER A N 1
ATOM 776 C CA . SER A 1 94 ? 6.286 3.959 -19.014 1.00 97.00 94 SER A CA 1
ATOM 777 C C . SER A 1 94 ? 5.170 4.996 -18.902 1.00 97.00 94 SER A C 1
ATOM 779 O O . SER A 1 94 ? 4.373 4.987 -17.962 1.00 97.00 94 SER A O 1
ATOM 781 N N . ARG A 1 95 ? 5.033 5.852 -19.920 1.00 96.88 95 ARG A N 1
ATOM 782 C CA . ARG A 1 95 ? 3.904 6.793 -20.038 1.00 96.88 95 ARG A CA 1
ATOM 783 C C . ARG A 1 95 ? 2.522 6.131 -19.913 1.00 96.88 95 ARG A C 1
ATOM 785 O O . ARG A 1 95 ? 1.569 6.803 -19.548 1.00 96.88 95 ARG A O 1
ATOM 792 N N . ASN A 1 96 ? 2.414 4.829 -20.190 1.00 95.50 96 ASN A N 1
ATOM 793 C CA . ASN A 1 96 ? 1.142 4.107 -20.161 1.00 95.50 96 ASN A CA 1
ATOM 794 C C . ASN A 1 96 ? 0.671 3.767 -18.737 1.00 95.50 96 ASN A C 1
ATOM 796 O O . ASN A 1 96 ? -0.516 3.530 -18.541 1.00 95.50 96 ASN A O 1
ATOM 800 N N . ASN A 1 97 ? 1.573 3.708 -17.751 1.00 96.25 97 ASN A N 1
ATOM 801 C CA . ASN A 1 97 ? 1.240 3.320 -16.374 1.00 96.25 97 ASN A CA 1
ATOM 802 C C . ASN A 1 97 ? 1.756 4.297 -15.309 1.00 96.25 97 ASN A C 1
ATOM 804 O O . ASN A 1 97 ? 1.510 4.086 -14.125 1.00 96.25 97 ASN A O 1
ATOM 808 N N . ILE A 1 98 ? 2.401 5.398 -15.706 1.00 97.25 98 ILE A N 1
ATOM 809 C CA . ILE A 1 98 ? 2.940 6.391 -14.771 1.00 97.25 98 ILE A CA 1
ATOM 810 C C . ILE A 1 98 ? 1.874 7.004 -13.848 1.00 97.25 98 ILE A C 1
ATOM 812 O O . ILE A 1 98 ? 2.156 7.285 -12.685 1.00 97.25 98 ILE A O 1
ATOM 816 N N . ASN A 1 99 ? 0.630 7.134 -14.323 1.00 97.06 99 ASN A N 1
ATOM 817 C CA . ASN A 1 99 ? -0.475 7.682 -13.531 1.00 97.06 99 ASN A CA 1
ATOM 818 C C . ASN A 1 99 ? -0.776 6.854 -12.271 1.00 97.06 99 ASN A C 1
ATOM 820 O O . ASN A 1 99 ? -1.184 7.431 -11.270 1.00 97.06 99 ASN A O 1
ATOM 824 N N . ILE A 1 100 ? -0.492 5.545 -12.276 1.00 97.06 100 ILE A N 1
ATOM 825 C CA . ILE A 1 100 ? -0.621 4.678 -11.091 1.00 97.06 100 ILE A CA 1
ATOM 826 C C . ILE A 1 100 ? 0.264 5.200 -9.955 1.00 97.06 100 ILE A C 1
ATOM 828 O O . ILE A 1 100 ? -0.169 5.310 -8.812 1.00 97.06 100 ILE A O 1
ATOM 832 N N . PHE A 1 101 ? 1.500 5.587 -10.271 1.00 97.75 101 PHE A N 1
ATOM 833 C CA . PHE A 1 101 ? 2.454 6.083 -9.283 1.00 97.75 101 PHE A CA 1
ATOM 834 C C . PHE A 1 101 ? 2.098 7.495 -8.797 1.00 97.75 101 PHE A C 1
ATOM 836 O O . PHE A 1 101 ? 2.309 7.804 -7.625 1.00 97.75 101 PHE A O 1
ATOM 843 N N . LEU A 1 102 ? 1.504 8.331 -9.656 1.00 97.62 102 LEU A N 1
ATOM 844 C CA . LEU A 1 102 ? 0.978 9.644 -9.259 1.00 97.62 102 LEU A CA 1
ATOM 845 C C . LEU A 1 102 ? -0.229 9.511 -8.319 1.00 97.62 102 LEU A C 1
ATOM 847 O O . LEU A 1 102 ? -0.305 10.202 -7.301 1.00 97.62 102 LEU A O 1
ATOM 851 N N . GLU A 1 103 ? -1.152 8.595 -8.617 1.00 97.50 103 GLU A N 1
ATOM 852 C CA . GLU A 1 103 ? -2.273 8.268 -7.733 1.00 97.50 103 GLU A CA 1
ATOM 853 C C . GLU A 1 103 ? -1.768 7.695 -6.403 1.00 97.50 103 GLU A C 1
ATOM 855 O O . GLU A 1 103 ? -2.199 8.142 -5.342 1.00 97.50 103 GLU A O 1
ATOM 860 N N . MET A 1 104 ? -0.783 6.794 -6.430 1.00 97.62 104 MET A N 1
ATOM 861 C CA . MET A 1 104 ? -0.166 6.243 -5.222 1.00 97.62 104 MET A CA 1
ATOM 862 C C . MET A 1 104 ? 0.503 7.325 -4.361 1.00 97.62 104 MET A C 1
ATOM 864 O O . MET A 1 104 ? 0.354 7.312 -3.139 1.00 97.62 104 MET A O 1
ATOM 868 N N . LEU A 1 105 ? 1.173 8.311 -4.970 1.00 98.19 105 LEU A N 1
ATOM 869 C CA . LEU A 1 105 ? 1.737 9.457 -4.248 1.00 98.19 105 LEU A CA 1
ATOM 870 C C . LEU A 1 105 ? 0.638 10.295 -3.570 1.00 98.19 105 LEU A C 1
ATOM 872 O O . LEU A 1 105 ? 0.779 10.702 -2.415 1.00 98.19 105 LEU A O 1
ATOM 876 N N . LYS A 1 106 ? -0.499 10.493 -4.247 1.00 98.06 106 LYS A N 1
ATOM 877 C CA . LYS A 1 106 ? -1.677 11.156 -3.669 1.00 98.06 106 LYS A CA 1
ATOM 878 C C . LYS A 1 106 ? -2.259 10.366 -2.491 1.00 98.06 106 LYS A C 1
ATOM 880 O O . LYS A 1 106 ? -2.636 10.973 -1.489 1.00 98.06 106 LYS A O 1
ATOM 885 N N . ILE A 1 107 ? -2.305 9.034 -2.583 1.00 97.81 107 ILE A N 1
ATOM 886 C CA . ILE A 1 107 ? -2.739 8.150 -1.488 1.00 97.81 107 ILE A CA 1
ATOM 887 C C . ILE A 1 107 ? -1.804 8.296 -0.279 1.00 97.81 107 ILE A C 1
ATOM 889 O O . ILE A 1 107 ? -2.282 8.478 0.843 1.00 97.81 107 ILE A O 1
ATOM 893 N N . PHE A 1 108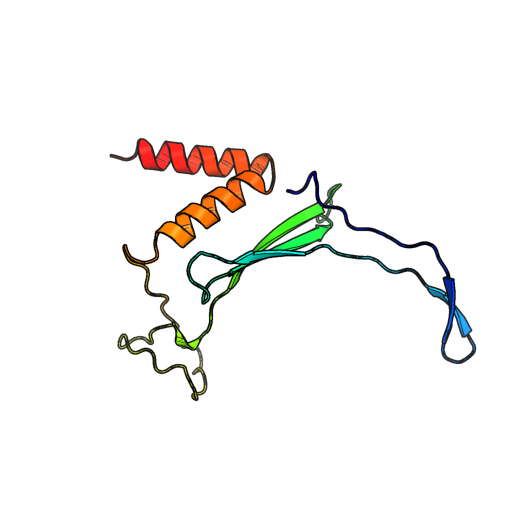 ? -0.484 8.303 -0.492 1.00 97.06 108 PHE A N 1
ATOM 894 C CA . PHE A 1 108 ? 0.486 8.587 0.572 1.00 97.06 108 PHE A CA 1
ATOM 895 C C . PHE A 1 108 ? 0.225 9.945 1.233 1.00 97.06 108 PHE A C 1
ATOM 897 O O . PHE A 1 108 ? 0.205 10.040 2.460 1.00 97.06 108 PHE A O 1
ATOM 904 N N . GLY A 1 109 ? -0.070 10.978 0.440 1.00 97.62 109 GLY A N 1
ATOM 905 C CA . GLY A 1 109 ? -0.333 12.330 0.937 1.00 97.62 109 GLY A CA 1
ATOM 906 C C . GLY A 1 109 ? -1.563 12.457 1.846 1.00 97.62 109 GLY A C 1
ATOM 907 O O . GLY A 1 109 ? -1.685 13.442 2.570 1.00 97.62 109 GLY A O 1
ATOM 908 N N . ILE A 1 110 ? -2.465 11.470 1.857 1.00 97.62 110 ILE A N 1
ATOM 909 C CA . ILE A 1 110 ? -3.625 11.434 2.764 1.00 97.62 110 ILE A CA 1
ATOM 910 C C . ILE A 1 110 ? -3.484 10.397 3.886 1.00 97.62 110 ILE A C 1
ATOM 912 O O . ILE A 1 110 ? -4.427 10.215 4.664 1.00 97.62 110 ILE A O 1
ATOM 916 N N . LEU A 1 111 ? -2.343 9.709 3.999 1.00 95.69 111 LEU A N 1
ATOM 917 C CA . LEU A 1 111 ? -2.137 8.624 4.959 1.00 95.69 111 LEU A CA 1
ATOM 918 C C . LEU A 1 111 ? -2.101 9.157 6.403 1.00 95.69 111 LEU A C 1
ATOM 920 O O . LEU A 1 111 ? -2.962 8.793 7.215 1.00 95.69 111 LEU A O 1
ATOM 924 N N . SER A 1 112 ? -1.208 10.114 6.669 1.00 96.31 112 SER A N 1
ATOM 925 C CA . SER A 1 112 ? -1.044 10.841 7.938 1.00 96.31 112 SER A CA 1
ATOM 926 C C . SER A 1 112 ? -0.612 12.294 7.684 1.00 96.31 112 SER A C 1
ATOM 928 O O . SER A 1 112 ? -0.249 12.649 6.562 1.00 96.31 112 SER A O 1
ATOM 930 N N . ASN A 1 113 ? -0.617 13.147 8.715 1.00 96.88 113 ASN A N 1
ATOM 931 C CA . ASN A 1 113 ? -0.134 14.529 8.582 1.00 96.88 113 ASN A CA 1
ATOM 932 C C . ASN A 1 113 ? 1.354 14.608 8.210 1.00 96.88 113 ASN A C 1
ATOM 934 O O . ASN A 1 113 ? 1.728 15.481 7.428 1.00 96.88 113 ASN A O 1
ATOM 938 N N . ASN A 1 114 ? 2.175 13.688 8.725 1.00 96.75 114 ASN A N 1
ATOM 939 C CA . ASN A 1 114 ? 3.600 13.622 8.398 1.00 96.75 114 ASN A CA 1
ATOM 940 C C . ASN A 1 114 ? 3.787 13.247 6.924 1.00 96.75 114 ASN A C 1
ATOM 942 O O . ASN A 1 114 ? 4.441 13.975 6.190 1.00 96.75 114 ASN A O 1
ATOM 946 N N . HIS A 1 115 ? 3.103 12.197 6.454 1.00 97.62 115 HIS A N 1
ATOM 947 C CA . HIS A 1 115 ? 3.162 11.818 5.041 1.00 97.62 115 HIS A CA 1
ATOM 948 C C . HIS A 1 115 ? 2.634 12.916 4.115 1.00 97.62 115 HIS A C 1
ATOM 950 O O . HIS A 1 115 ? 3.187 13.125 3.040 1.00 97.62 115 HIS A O 1
ATOM 956 N N . ARG A 1 116 ? 1.598 13.656 4.532 1.00 98.31 116 ARG A N 1
ATOM 957 C CA . ARG A 1 116 ? 1.115 14.825 3.788 1.00 98.31 116 ARG A CA 1
ATOM 958 C C . ARG A 1 116 ? 2.213 15.869 3.616 1.00 98.31 116 ARG A C 1
ATOM 960 O O . ARG A 1 116 ? 2.379 16.384 2.516 1.00 98.31 116 ARG A O 1
ATOM 967 N N . TYR A 1 117 ? 2.931 16.192 4.690 1.00 98.44 117 TYR A N 1
ATOM 968 C CA . TYR A 1 117 ? 4.039 17.140 4.635 1.00 98.44 117 TYR A CA 1
ATOM 969 C C . TYR A 1 117 ? 5.150 16.639 3.705 1.00 98.44 117 TYR A C 1
ATOM 971 O O . TYR A 1 117 ? 5.521 17.356 2.779 1.00 98.44 117 TYR A O 1
ATOM 979 N N . ASP A 1 118 ? 5.607 15.398 3.886 1.00 98.38 118 ASP A N 1
ATOM 980 C CA . ASP A 1 118 ? 6.688 14.811 3.086 1.00 98.38 118 ASP A CA 1
ATOM 981 C C . ASP A 1 118 ? 6.347 14.799 1.588 1.00 98.38 118 ASP A C 1
ATOM 983 O O . ASP A 1 118 ? 7.158 15.199 0.756 1.00 98.38 118 ASP A O 1
ATOM 987 N N . VAL A 1 119 ? 5.119 14.407 1.232 1.00 98.38 119 VAL A N 1
ATOM 988 C CA . VAL A 1 119 ? 4.655 14.399 -0.163 1.00 98.38 119 VAL A CA 1
ATOM 989 C C . VAL A 1 119 ? 4.622 15.807 -0.751 1.00 98.38 119 VAL A C 1
ATOM 991 O O . VAL A 1 119 ? 5.059 15.992 -1.884 1.00 98.38 119 VAL A O 1
ATOM 994 N N . LEU A 1 120 ? 4.151 16.807 -0.000 1.00 98.62 120 LEU A N 1
ATOM 995 C CA . LEU A 1 120 ? 4.176 18.197 -0.464 1.00 98.62 120 LEU A CA 1
ATOM 996 C C . LEU A 1 120 ? 5.612 18.690 -0.692 1.00 98.62 120 LEU A C 1
ATOM 998 O O . LEU A 1 120 ? 5.860 19.339 -1.703 1.00 98.62 120 LEU A O 1
ATOM 1002 N N . GLN A 1 121 ? 6.559 18.340 0.186 1.00 98.50 121 GLN A N 1
ATOM 1003 C CA . GLN A 1 121 ? 7.976 18.681 0.003 1.00 98.50 121 GLN A CA 1
ATOM 1004 C C . GLN A 1 121 ? 8.581 18.002 -1.234 1.00 98.50 121 GLN A C 1
ATOM 1006 O O . GLN A 1 121 ? 9.308 18.646 -1.986 1.00 98.50 121 GLN A O 1
ATOM 1011 N N . ILE A 1 122 ? 8.258 16.728 -1.484 1.00 98.31 122 ILE A N 1
ATOM 1012 C CA . ILE A 1 122 ? 8.695 16.010 -2.693 1.00 98.31 122 ILE A CA 1
ATOM 1013 C C . ILE A 1 122 ? 8.148 16.689 -3.954 1.00 98.31 122 ILE A C 1
ATOM 1015 O O . ILE A 1 122 ? 8.894 16.891 -4.910 1.00 98.31 122 ILE A O 1
ATOM 1019 N N . ILE A 1 123 ? 6.861 17.052 -3.962 1.00 98.25 123 ILE A N 1
ATOM 1020 C CA . ILE A 1 123 ? 6.225 17.725 -5.104 1.00 98.25 123 ILE A CA 1
ATOM 1021 C C . ILE A 1 123 ? 6.892 19.079 -5.363 1.00 98.25 123 ILE A C 1
ATOM 1023 O O . ILE A 1 123 ? 7.278 19.351 -6.498 1.00 98.25 123 ILE A O 1
ATOM 1027 N N . GLU A 1 124 ? 7.075 19.892 -4.321 1.00 98.31 124 GLU A N 1
ATOM 1028 C CA . GLU A 1 124 ? 7.742 21.195 -4.415 1.00 98.31 124 GLU A CA 1
ATOM 1029 C C . GLU A 1 124 ? 9.170 21.054 -4.958 1.00 98.31 124 GLU A C 1
ATOM 1031 O O . GLU A 1 124 ? 9.584 21.790 -5.853 1.00 98.31 124 GLU A O 1
ATOM 1036 N N . PHE A 1 125 ? 9.920 20.067 -4.463 1.00 98.38 125 PHE A N 1
ATOM 1037 C CA . PHE A 1 125 ? 11.275 19.791 -4.924 1.00 98.38 125 PHE A CA 1
ATOM 1038 C C . PHE A 1 125 ? 11.314 19.407 -6.408 1.00 98.38 125 PHE A C 1
ATOM 1040 O O . PHE A 1 125 ? 12.126 19.951 -7.152 1.00 98.38 125 PHE A O 1
ATOM 1047 N N . ILE A 1 126 ? 10.438 18.502 -6.860 1.00 97.62 126 ILE A N 1
ATOM 1048 C CA . ILE A 1 126 ? 10.393 18.057 -8.262 1.00 97.62 126 ILE A CA 1
ATOM 1049 C C . ILE A 1 126 ? 9.998 19.209 -9.192 1.00 97.62 126 ILE A C 1
ATOM 1051 O O . ILE A 1 126 ? 10.610 19.365 -10.244 1.00 97.62 126 ILE A O 1
ATOM 1055 N N . LEU A 1 127 ? 9.011 20.028 -8.814 1.00 97.44 127 LEU A N 1
ATOM 1056 C CA . LEU A 1 127 ? 8.549 21.156 -9.634 1.00 97.44 127 LEU A CA 1
ATOM 1057 C C . LEU A 1 127 ? 9.596 22.270 -9.767 1.00 97.44 127 LEU A C 1
ATOM 1059 O O . LEU A 1 127 ? 9.638 22.944 -10.794 1.00 97.44 127 LEU A O 1
ATOM 1063 N N . ASN A 1 128 ? 10.442 22.447 -8.752 1.00 96.81 128 ASN A N 1
ATOM 1064 C CA . ASN A 1 128 ? 11.515 23.443 -8.749 1.00 96.81 128 ASN A CA 1
ATOM 1065 C C . ASN A 1 128 ? 12.873 22.890 -9.208 1.00 96.81 128 ASN A C 1
ATOM 1067 O O . ASN A 1 128 ? 13.833 23.654 -9.344 1.00 96.81 128 ASN A O 1
ATOM 1071 N N . SER A 1 129 ? 12.976 21.580 -9.440 1.00 90.12 129 SER A N 1
ATOM 1072 C CA . SER A 1 129 ? 14.171 20.962 -10.009 1.00 90.12 129 SER A CA 1
ATOM 1073 C C . SER A 1 129 ? 14.273 21.354 -11.482 1.00 90.12 129 SER A C 1
ATOM 1075 O O . SER A 1 129 ? 13.379 21.057 -12.273 1.00 90.12 129 SER A O 1
ATOM 1077 N N . LYS A 1 130 ? 15.347 22.065 -11.830 1.00 57.56 130 LYS A N 1
ATOM 1078 C CA . LYS A 1 130 ? 15.693 22.418 -13.212 1.00 57.56 130 LYS A CA 1
ATOM 1079 C C . LYS A 1 130 ? 16.491 21.313 -13.883 1.00 57.56 130 LYS A C 1
ATOM 1081 O O . LYS A 1 130 ? 17.389 20.764 -13.207 1.00 57.56 130 LYS A O 1
#

Organism: Campylobacter jejuni (NCBI:txid197)

pLDDT: mean 96.11, std 4.37, range [57.56, 98.62]

Foldseek 3Di:
DQVPFDWDKDAWDWDDDPNDIDTDIDTDWDKDKAQDPPNQKIKIWTWDADDPDDTIATDIDIDGDQLQWAWPVRDS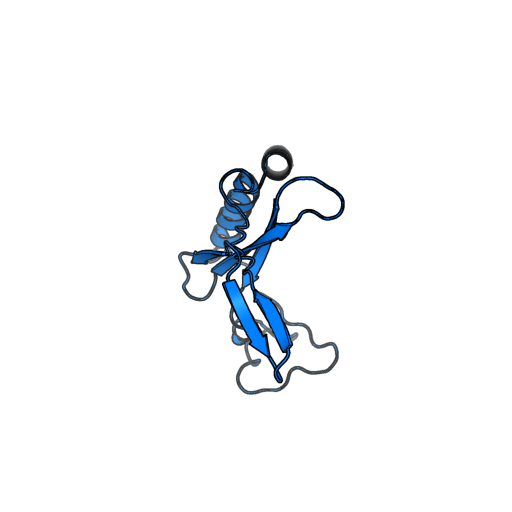PPPPDDADVPTDTHHDDDPVCVVVVVVVLVVQLPRDVVSVVVSVVVVVCVVPPD

Radius of gyration: 20.91 Å; chains: 1; bounding box: 36×52×52 Å

Sequence (130 aa):
IEDKMKINRTNFTQKQVAGINFLESYVSYPLLVYQFNNNEFLSEIIIKEKQRAIGVQGMLYFCFPVHLLKNINGERNFLNRCIESKEKGYLEISRNNINIFLEMLKIFGILSNNHRYDVLQIIEFILNSK

Secondary structure (DSSP, 8-state):
-TTT---EEPPPEEEEETTEEEEE--EE--EEEEE-SSTT-EEEEEEEEPTTSSSEEEEEEEE--GGG-B-TTS----TTSPPPTT---B----TTTHHHHHHHHHHHHTT-HHHHHHHHHHHHHHHH--

InterPro domains:
  IPR018576 Restriction endonuclease, type II, Pab1 [PF09522] (7-126)